Protein AF-0000000065800424 (afdb_homodimer)

InterPro domains:
  IPR000454 ATP synthase, F0 complex, subunit C [MF_01396] (3-68)
  IPR000454 ATP synthase, F0 complex, subunit C [PR00124] (5-24)
  IPR000454 ATP synthase, F0 complex, subunit C [PR00124] (26-41)
  IPR000454 ATP synthase, F0 complex, subunit C [PR00124] (43-68)
  IPR002379 V-ATPase proteolipid subunit C-like domain [PF00137] (4-66)
  IPR005953 ATP synthase, F0 complex, subunit C, bacterial/chloroplast [TIGR01260] (13-68)
  IPR020537 ATP synthase, F0 complex, subunit C, DCCD-binding site [PS00605] (33-54)
  IPR035921 F/V-ATP synthase subunit C superfamily [SSF81333] (3-69)
  IPR038662 F1F0 ATP synthase subunit C superfamily [G3DSA:1.20.20.10] (1-70)

Foldseek 3Di:
DLQVVLVVLLVVLVVQLVVQLVVLVVVLVVVCVVPVVCNVVSVVVSVVSSVVSNVSNVVSNVVSVVSNVD/DLQVVLVVLLVVLVVQLVVQLVVLVVVLVVVCVVPVVCNVVSVVVSVVSSVVSNVSNVVSNVVSVVSNVD

Radius of gyration: 16.88 Å; Cα contacts (8 Å, |Δi|>4): 224; chains: 2; bounding box: 21×50×36 Å

Solvent-accessible surface area (backbone atoms only — not comparable to full-atom values): 6334 Å² total; per-residue (Å²): 110,21,34,42,52,21,11,50,42,36,13,54,24,20,26,48,36,8,40,50,40,14,52,48,42,19,50,34,37,42,46,30,47,76,38,63,91,45,34,66,60,40,51,53,51,36,52,53,52,40,54,63,45,52,49,46,41,57,51,28,49,54,51,23,55,59,37,45,76,87,101,5,56,59,12,19,50,44,10,43,50,21,10,52,54,9,30,51,54,8,44,51,44,25,54,50,27,33,55,53,22,30,73,73,27,62,90,44,35,65,60,43,51,51,52,38,53,54,44,44,54,62,29,47,51,39,40,55,54,30,47,54,53,20,60,65,28,41,81,79

Secondary structure (DSSP, 8-state):
-HHHHHHHHHHHHHHHHHHHHHHHHHHHHHHHHH-GGGHHHHHHHHHHHHHHHHHHHHHHHHHHHHHHT-/-HHHHHHHHHHHHHHHHHHHHHHHHHHHHHHHHH-GGGHHHHHHHHHHHHHHHHHHHHHHHHHHHHHHT-

pLDDT: mean 93.69, std 5.76, range [65.94, 98.56]

Structure (mmCIF, N/CA/C/O backbone):
data_AF-0000000065800424-model_v1
#
loop_
_entity.id
_entity.type
_entity.pdbx_description
1 polymer 'ATP synthase subunit c'
#
loop_
_atom_site.group_PDB
_atom_site.id
_atom_site.type_symbol
_atom_site.label_atom_id
_atom_site.label_alt_id
_atom_site.label_comp_id
_atom_site.label_asym_id
_atom_site.label_entity_id
_atom_site.label_seq_id
_atom_site.pdbx_PDB_ins_code
_atom_site.Cartn_x
_atom_site.Cartn_y
_atom_site.Cartn_z
_atom_site.occupancy
_atom_site.B_iso_or_equiv
_atom_site.auth_seq_id
_atom_site.auth_comp_id
_atom_site.auth_asym_id
_atom_site.auth_atom_id
_atom_si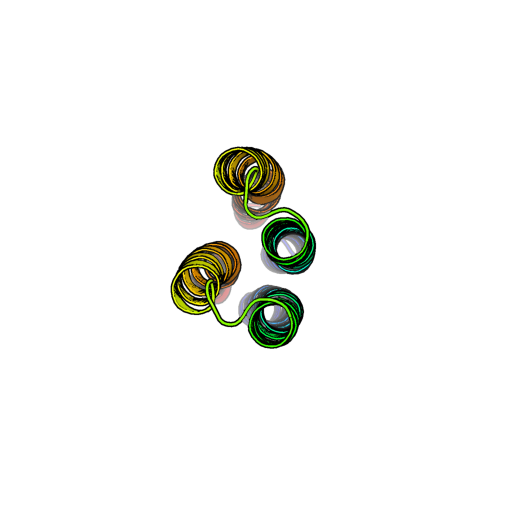te.pdbx_PDB_model_num
ATOM 1 N N . MET A 1 1 ? -5.77 21.344 16.641 1 75.25 1 MET A N 1
ATOM 2 C CA . MET A 1 1 ? -6.625 20.172 16.531 1 75.25 1 MET A CA 1
ATOM 3 C C . MET A 1 1 ? -6.668 19.672 15.094 1 75.25 1 MET A C 1
ATOM 5 O O . MET A 1 1 ? -6.68 18.453 14.852 1 75.25 1 MET A O 1
ATOM 9 N N . GLY A 1 2 ? -6.5 20.609 14.133 1 85.12 2 GLY A N 1
ATOM 10 C CA . GLY A 1 2 ? -6.547 20.281 12.719 1 85.12 2 GLY A CA 1
ATOM 11 C C . GLY A 1 2 ? -5.414 19.359 12.289 1 85.12 2 GLY A C 1
ATOM 12 O O . GLY A 1 2 ? -5.629 18.406 11.539 1 85.12 2 GLY A O 1
ATOM 13 N N . ALA A 1 3 ? -4.355 19.5 12.938 1 84.81 3 ALA A N 1
ATOM 14 C CA . ALA A 1 3 ? -3.186 18.703 12.57 1 84.81 3 ALA A CA 1
ATOM 15 C C . ALA A 1 3 ? -3.342 17.25 13.039 1 84.81 3 ALA A C 1
ATOM 17 O O . ALA A 1 3 ? -3.033 16.328 12.297 1 84.81 3 ALA A O 1
ATOM 18 N N . ILE A 1 4 ? -3.805 17.078 14.242 1 90.62 4 ILE A N 1
ATOM 19 C CA . ILE A 1 4 ? -3.992 15.734 14.781 1 90.62 4 ILE A CA 1
ATOM 20 C C . ILE A 1 4 ? -5.062 15 13.977 1 90.62 4 ILE A C 1
ATOM 22 O O . ILE A 1 4 ? -4.902 13.82 13.656 1 90.62 4 ILE A O 1
ATOM 26 N N . ALA A 1 5 ? -6.07 15.703 13.68 1 91.69 5 ALA A N 1
ATOM 27 C CA . ALA A 1 5 ? -7.125 15.125 12.852 1 91.69 5 ALA A CA 1
ATOM 28 C C . ALA A 1 5 ? -6.574 14.68 11.5 1 91.69 5 ALA A C 1
ATOM 30 O O . ALA A 1 5 ? -6.914 13.602 11.008 1 91.69 5 ALA A O 1
ATOM 31 N N . ALA A 1 6 ? -5.727 15.391 10.914 1 92.19 6 ALA A N 1
ATOM 32 C CA . ALA A 1 6 ? -5.09 15.047 9.648 1 92.19 6 ALA A CA 1
ATOM 33 C C . ALA A 1 6 ? -4.223 13.797 9.797 1 92.19 6 ALA A C 1
ATOM 35 O O . ALA A 1 6 ? -4.254 12.914 8.938 1 92.19 6 ALA A O 1
ATOM 36 N N . GLY A 1 7 ? -3.535 13.797 10.93 1 93.25 7 GLY A N 1
ATOM 37 C CA . GLY A 1 7 ? -2.705 12.633 11.195 1 93.25 7 GLY A CA 1
ATOM 38 C C . GLY A 1 7 ? -3.502 11.352 11.344 1 93.25 7 GLY A C 1
ATOM 39 O O . GLY A 1 7 ? -3.113 10.312 10.812 1 93.25 7 GLY A O 1
ATOM 40 N N . ILE A 1 8 ? -4.527 11.367 11.969 1 94.5 8 ILE A N 1
ATOM 41 C CA . ILE A 1 8 ? -5.383 10.211 12.188 1 94.5 8 ILE A CA 1
ATOM 42 C C . ILE A 1 8 ? -6.027 9.781 10.867 1 94.5 8 ILE A C 1
ATOM 44 O O . ILE A 1 8 ? -6.121 8.594 10.578 1 94.5 8 ILE A O 1
ATOM 48 N N . ALA A 1 9 ? -6.5 10.727 10.125 1 93.62 9 ALA A N 1
ATOM 49 C CA . ALA A 1 9 ? -7.082 10.43 8.812 1 93.62 9 ALA A CA 1
ATOM 50 C C . ALA A 1 9 ? -6.082 9.703 7.926 1 93.62 9 ALA A C 1
ATOM 52 O O . ALA A 1 9 ? -6.418 8.688 7.309 1 93.62 9 ALA A O 1
ATOM 53 N N . MET A 1 10 ? -4.863 10.156 7.949 1 94.12 10 MET A N 1
ATOM 54 C CA . MET A 1 10 ? -3.838 9.539 7.113 1 94.12 10 MET A CA 1
ATOM 55 C C . MET A 1 10 ? -3.443 8.172 7.66 1 94.12 10 MET A C 1
ATOM 57 O O . MET A 1 10 ? -3.152 7.254 6.895 1 94.12 10 MET A O 1
ATOM 61 N N . PHE A 1 11 ? -3.436 8.078 8.938 1 95.62 11 PHE A N 1
ATOM 62 C CA . PHE A 1 11 ? -3.172 6.797 9.586 1 95.62 11 PHE A CA 1
ATOM 63 C C . PHE A 1 11 ? -4.145 5.73 9.094 1 95.62 11 PHE A C 1
ATOM 65 O O . PHE A 1 11 ? -3.729 4.664 8.641 1 95.62 11 PHE A O 1
ATOM 72 N N . GLY A 1 12 ? -5.355 5.941 9.211 1 95.69 12 GLY A N 1
ATOM 73 C CA . GLY A 1 12 ? -6.371 4.992 8.789 1 95.69 12 GLY A CA 1
ATOM 74 C C . GLY A 1 12 ? -6.262 4.613 7.32 1 95.69 12 GLY A C 1
ATOM 75 O O . GLY A 1 12 ? -6.328 3.434 6.973 1 95.69 12 GLY A O 1
ATOM 76 N N . ALA A 1 13 ? -6.098 5.574 6.449 1 95.5 13 ALA A N 1
ATOM 77 C CA . ALA A 1 13 ? -6.023 5.344 5.008 1 95.5 13 ALA A CA 1
ATOM 78 C C . ALA A 1 13 ? -4.777 4.535 4.645 1 95.5 13 ALA A C 1
ATOM 80 O O . ALA A 1 13 ? -4.852 3.59 3.859 1 95.5 13 ALA A O 1
ATOM 81 N N . ALA A 1 14 ? -3.68 4.871 5.234 1 95.56 14 ALA A N 1
ATOM 82 C CA . ALA A 1 14 ? -2.424 4.195 4.926 1 95.56 14 ALA A CA 1
ATOM 83 C C . ALA A 1 14 ? -2.443 2.75 5.414 1 95.56 14 ALA A C 1
ATOM 85 O O . ALA A 1 14 ? -2.004 1.843 4.703 1 95.56 14 ALA A O 1
ATOM 86 N N . LEU A 1 15 ? -2.945 2.547 6.566 1 95.88 15 LEU A N 1
ATOM 87 C CA . LEU A 1 15 ? -3.062 1.199 7.113 1 95.88 15 LEU A CA 1
ATOM 88 C C . LEU A 1 15 ? -3.998 0.348 6.262 1 95.88 15 LEU A C 1
ATOM 90 O O . LEU A 1 15 ? -3.65 -0.773 5.879 1 95.88 15 LEU A O 1
ATOM 94 N N . GLY A 1 16 ? -5.098 0.892 6.059 1 95.75 16 GLY A N 1
ATOM 95 C CA . GLY A 1 16 ? -6.082 0.176 5.266 1 95.75 16 GLY A CA 1
ATOM 96 C C . GLY A 1 16 ? -5.594 -0.162 3.869 1 95.75 16 GLY A C 1
ATOM 97 O O . GLY A 1 16 ? -5.727 -1.302 3.418 1 95.75 16 GLY A O 1
ATOM 98 N N . ALA A 1 17 ? -5.09 0.76 3.129 1 96.62 17 ALA A N 1
ATOM 99 C CA . ALA A 1 17 ? -4.605 0.537 1.77 1 96.62 17 ALA A CA 1
ATOM 100 C C . ALA A 1 17 ? -3.439 -0.446 1.757 1 96.62 17 ALA A C 1
ATOM 102 O O . ALA A 1 17 ? -3.354 -1.308 0.878 1 96.62 17 ALA A O 1
ATOM 103 N N . GLY A 1 18 ? -2.572 -0.308 2.688 1 96.06 18 GLY A N 1
ATOM 104 C CA . GLY A 1 18 ? -1.452 -1.232 2.773 1 96.06 18 GLY A CA 1
ATOM 105 C C . GLY A 1 18 ? -1.882 -2.678 2.939 1 96.06 18 GLY A C 1
ATOM 106 O O . GLY A 1 18 ? -1.428 -3.555 2.201 1 96.06 18 GLY A O 1
ATOM 107 N N . ILE A 1 19 ? -2.721 -2.943 3.822 1 95.94 19 ILE A N 1
ATOM 108 C CA . ILE A 1 19 ? -3.227 -4.289 4.082 1 95.94 19 ILE A CA 1
ATOM 109 C C . ILE A 1 19 ? -4.078 -4.754 2.904 1 95.94 19 ILE A C 1
ATOM 111 O O . ILE A 1 19 ? -3.939 -5.891 2.441 1 95.94 19 ILE A O 1
ATOM 115 N N . GLY A 1 20 ? -4.902 -3.859 2.518 1 96.62 20 GLY A N 1
ATOM 116 C CA . GLY A 1 20 ? -5.75 -4.203 1.389 1 96.62 20 GLY A CA 1
ATOM 117 C C . GLY A 1 20 ? -4.969 -4.59 0.149 1 96.62 20 GLY A C 1
ATOM 118 O O . GLY A 1 20 ? -5.223 -5.641 -0.449 1 96.62 20 GLY A O 1
ATOM 119 N N . ASN A 1 21 ? -4.062 -3.756 -0.305 1 97.81 21 ASN A N 1
ATOM 120 C CA . ASN A 1 21 ? -3.217 -4.078 -1.449 1 97.81 21 ASN A CA 1
ATOM 121 C C . ASN A 1 21 ? -2.428 -5.363 -1.22 1 97.81 21 ASN A C 1
ATOM 123 O O . ASN A 1 21 ? -2.26 -6.164 -2.139 1 97.81 21 ASN A O 1
ATOM 127 N N . GLY A 1 22 ? -1.997 -5.535 -0.03 1 97.62 22 GLY A N 1
ATOM 128 C CA . GLY A 1 22 ? -1.289 -6.766 0.29 1 97.62 22 GLY A CA 1
ATOM 129 C C . GLY A 1 22 ? -2.127 -8.008 0.069 1 97.62 22 GLY A C 1
ATOM 130 O O . GLY A 1 22 ? -1.644 -9 -0.48 1 97.62 22 GLY A O 1
ATOM 131 N N . LEU A 1 23 ? -3.322 -7.977 0.488 1 97.81 23 LEU A N 1
ATOM 132 C CA . LEU A 1 23 ? -4.23 -9.109 0.335 1 97.81 23 LEU A CA 1
ATOM 133 C C . LEU A 1 23 ? -4.516 -9.383 -1.138 1 97.81 23 LEU A C 1
ATOM 135 O O . LEU A 1 23 ? -4.441 -10.531 -1.586 1 97.81 23 LEU A O 1
ATOM 139 N N . VAL A 1 24 ? -4.824 -8.383 -1.87 1 98.31 24 VAL A N 1
ATOM 140 C CA . VAL A 1 24 ? -5.207 -8.547 -3.27 1 98.31 24 VAL A CA 1
ATOM 141 C C . VAL A 1 24 ? -4.016 -9.062 -4.074 1 98.31 24 VAL A C 1
ATOM 143 O O . VAL A 1 24 ? -4.156 -9.977 -4.887 1 98.31 24 VAL A O 1
ATOM 146 N N . ILE A 1 25 ? -2.871 -8.531 -3.926 1 98.44 25 ILE A N 1
ATOM 147 C CA . ILE A 1 25 ? -1.673 -8.93 -4.656 1 98.44 25 ILE A CA 1
ATOM 148 C C . ILE A 1 25 ? -1.267 -10.344 -4.246 1 98.44 25 ILE A C 1
ATOM 150 O O . ILE A 1 25 ? -0.879 -11.148 -5.094 1 98.44 25 ILE A O 1
ATOM 154 N N . SER A 1 26 ? -1.377 -10.617 -2.967 1 98.38 26 SER A N 1
ATOM 155 C CA . SER A 1 26 ? -1.071 -11.961 -2.48 1 98.38 26 SER A CA 1
ATOM 156 C C . SER A 1 26 ? -1.979 -13 -3.127 1 98.38 26 SER A C 1
ATOM 158 O O . SER A 1 26 ? -1.516 -14.07 -3.541 1 98.38 26 SER A O 1
ATOM 160 N N . LYS A 1 27 ? -3.211 -12.664 -3.188 1 98.19 27 LYS A N 1
ATOM 161 C CA . LYS A 1 27 ? -4.152 -13.602 -3.795 1 98.19 27 LYS A CA 1
ATOM 162 C C . LYS A 1 27 ? -3.883 -13.758 -5.289 1 98.19 27 LYS A C 1
ATOM 164 O O . LYS A 1 27 ? -4.078 -14.844 -5.848 1 98.19 27 LYS A O 1
ATOM 169 N N . MET A 1 28 ? -3.512 -12.695 -5.953 1 98.12 28 MET A N 1
ATOM 170 C CA . MET A 1 28 ? -3.127 -12.789 -7.355 1 98.12 28 MET A CA 1
ATOM 171 C C . MET A 1 28 ? -1.951 -13.742 -7.543 1 98.12 28 MET A C 1
ATOM 173 O O . MET A 1 28 ? -1.981 -14.609 -8.414 1 98.12 28 MET A O 1
ATOM 177 N N . LEU A 1 29 ? -0.948 -13.656 -6.746 1 97.88 29 LEU A N 1
ATOM 178 C CA . LEU A 1 29 ? 0.238 -14.5 -6.836 1 97.88 29 LEU A CA 1
ATOM 179 C C . LEU A 1 29 ? -0.117 -15.961 -6.598 1 97.88 29 LEU A C 1
ATOM 181 O O . LEU A 1 29 ? 0.362 -16.844 -7.309 1 97.88 29 LEU A O 1
ATOM 185 N N . GLU A 1 30 ? -0.911 -16.094 -5.633 1 97.25 30 GLU A N 1
ATOM 186 C CA . GLU A 1 30 ? -1.365 -17.453 -5.348 1 97.25 30 GLU A CA 1
ATOM 187 C C . GLU A 1 30 ? -2.16 -18.016 -6.52 1 97.25 30 GLU A C 1
ATOM 189 O O . GLU A 1 30 ? -1.985 -19.188 -6.887 1 97.25 30 GLU A O 1
ATOM 194 N N . GLY A 1 31 ? -3.064 -17.219 -7.047 1 97.19 31 GLY A N 1
ATOM 195 C CA . GLY A 1 31 ? -3.838 -17.625 -8.211 1 97.19 31 GLY A CA 1
ATOM 196 C C . GLY A 1 31 ? -2.975 -17.953 -9.414 1 97.19 31 GLY A C 1
ATOM 197 O O . GLY A 1 31 ? -3.223 -18.938 -10.109 1 97.19 31 GLY A O 1
ATOM 198 N N . MET A 1 32 ? -1.991 -17.188 -9.664 1 96.5 32 MET A N 1
ATOM 199 C CA . MET A 1 32 ? -1.067 -17.422 -10.766 1 96.5 32 MET A CA 1
ATOM 200 C C . MET A 1 32 ? -0.336 -18.75 -10.602 1 96.5 32 MET A C 1
ATOM 202 O O . MET A 1 32 ? -0.097 -19.453 -11.586 1 96.5 32 MET A O 1
ATOM 206 N N . ALA A 1 33 ? -0.023 -19.109 -9.438 1 95.62 33 ALA A N 1
ATOM 207 C CA . ALA A 1 33 ? 0.688 -20.359 -9.164 1 95.62 33 ALA A CA 1
ATOM 208 C C . ALA A 1 33 ? -0.23 -21.562 -9.344 1 95.62 33 ALA A C 1
ATOM 210 O O . ALA A 1 33 ? 0.227 -22.656 -9.688 1 95.62 33 ALA A O 1
ATOM 211 N N . ARG A 1 34 ? -1.493 -21.328 -9.094 1 95.06 34 ARG A N 1
ATOM 212 C CA . ARG A 1 34 ? -2.471 -22.406 -9.172 1 95.06 34 ARG A CA 1
ATOM 213 C C . ARG A 1 34 ? -2.943 -22.609 -10.609 1 95.06 34 ARG A C 1
ATOM 215 O O . ARG A 1 34 ? -3.213 -23.734 -11.023 1 95.06 34 ARG A O 1
ATOM 222 N N . GLN A 1 35 ? -3.018 -21.484 -11.336 1 95.94 35 GLN A N 1
ATOM 223 C CA . GLN A 1 35 ? -3.525 -21.484 -12.703 1 95.94 35 GLN A CA 1
ATOM 224 C C . GLN A 1 35 ? -2.691 -20.578 -13.602 1 95.94 35 GLN A C 1
ATOM 226 O O . GLN A 1 35 ? -3.156 -19.516 -14.023 1 95.94 35 GLN A O 1
ATOM 231 N N . PRO A 1 36 ? -1.563 -21.016 -14.008 1 94.62 36 PRO A N 1
ATOM 232 C CA . PRO A 1 36 ? -0.636 -20.188 -14.781 1 94.62 36 PRO A CA 1
ATOM 233 C C . PRO A 1 36 ? -1.229 -19.719 -16.109 1 94.62 36 PRO A C 1
ATOM 235 O O . PRO A 1 36 ? -0.838 -18.672 -16.625 1 94.62 36 PRO A O 1
ATOM 238 N N . GLU A 1 37 ? -2.205 -20.391 -16.594 1 95 37 GLU A N 1
ATOM 239 C CA . GLU A 1 37 ? -2.807 -20.031 -17.875 1 95 37 GLU A CA 1
ATOM 240 C C . GLU A 1 37 ? -3.646 -18.766 -17.75 1 95 37 GLU A C 1
ATOM 242 O O . GLU A 1 37 ? -3.965 -18.125 -18.75 1 95 37 GLU A O 1
ATOM 247 N N . LEU A 1 38 ? -4.027 -18.375 -16.469 1 95.94 38 LEU A N 1
ATOM 248 C CA . LEU A 1 38 ? -4.863 -17.203 -16.234 1 95.94 38 LEU A CA 1
ATOM 249 C C . LEU A 1 38 ? -4.047 -16.047 -15.656 1 95.94 38 LEU A C 1
ATOM 251 O O . LEU A 1 38 ? -4.605 -15.086 -15.133 1 95.94 38 LEU A O 1
ATOM 255 N N . SER A 1 39 ? -2.744 -16.125 -15.727 1 96.38 39 SER A N 1
ATOM 256 C CA . SER A 1 39 ? -1.884 -15.133 -15.102 1 96.38 39 SER A CA 1
ATOM 257 C C . SER A 1 39 ? -2.18 -13.727 -15.625 1 96.38 39 SER A C 1
ATOM 259 O O . SER A 1 39 ? -2.209 -12.766 -14.859 1 96.38 39 SER A O 1
ATOM 261 N N . GLY A 1 40 ? -2.402 -13.625 -16.891 1 96.19 40 GLY A N 1
ATOM 262 C CA . GLY A 1 40 ? -2.729 -12.32 -17.453 1 96.19 40 GLY A CA 1
ATOM 263 C C . GLY A 1 40 ? -4.016 -11.742 -16.906 1 96.19 40 GLY A C 1
ATOM 264 O O . GLY A 1 40 ? -4.066 -10.562 -16.547 1 96.19 40 GLY A O 1
ATOM 265 N N . GLN A 1 41 ? -4.996 -12.508 -16.859 1 97.88 41 GLN A N 1
ATOM 266 C CA . GLN A 1 41 ? -6.281 -12.062 -16.328 1 97.88 41 GLN A CA 1
ATOM 267 C C . GLN A 1 41 ? -6.188 -11.711 -14.852 1 97.88 41 GLN A C 1
ATOM 269 O O . GLN A 1 41 ? -6.758 -10.719 -14.406 1 97.88 41 GLN A O 1
ATOM 274 N N . LEU A 1 42 ? -5.508 -12.586 -14.164 1 97.62 42 LEU A N 1
ATOM 275 C CA . LEU A 1 42 ? -5.324 -12.344 -12.734 1 97.62 42 LEU A CA 1
ATOM 276 C C . LEU A 1 42 ? -4.598 -11.023 -12.492 1 97.62 42 LEU A C 1
ATOM 278 O O . LEU A 1 42 ? -4.992 -10.242 -11.633 1 97.62 42 LEU A O 1
ATOM 282 N N . ARG A 1 43 ? -3.566 -10.781 -13.305 1 97.31 43 ARG A N 1
ATOM 283 C CA . ARG A 1 43 ? -2.803 -9.547 -13.18 1 97.31 43 ARG A CA 1
ATOM 284 C C . ARG A 1 43 ? -3.674 -8.328 -13.484 1 97.31 43 ARG A C 1
ATOM 286 O O .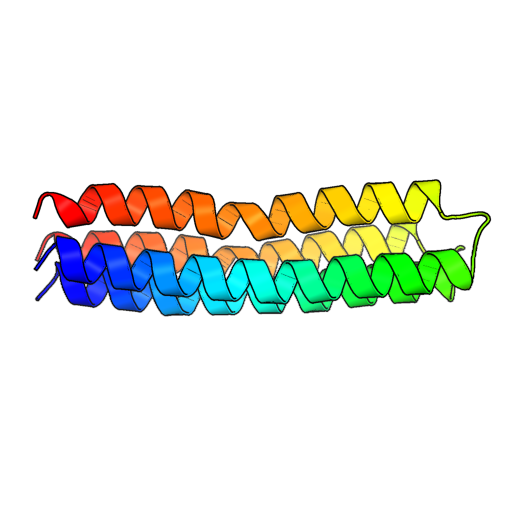 ARG A 1 43 ? -3.627 -7.332 -12.758 1 97.31 43 ARG A O 1
ATOM 293 N N . THR A 1 44 ? -4.445 -8.398 -14.477 1 97.88 44 THR A N 1
ATOM 294 C CA . THR A 1 44 ? -5.324 -7.297 -14.852 1 97.88 44 THR A CA 1
ATOM 295 C C . THR A 1 44 ? -6.305 -6.984 -13.727 1 97.88 44 THR A C 1
ATOM 297 O O . THR A 1 44 ? -6.477 -5.82 -13.352 1 97.88 44 THR A O 1
ATOM 300 N N . ASN A 1 45 ? -6.891 -8.031 -13.156 1 97.69 45 ASN A N 1
ATOM 301 C CA . ASN A 1 45 ? -7.863 -7.844 -12.086 1 97.69 45 ASN A CA 1
ATOM 302 C C . ASN A 1 45 ? -7.207 -7.312 -10.82 1 97.69 45 ASN A C 1
ATOM 304 O O . ASN A 1 45 ? -7.82 -6.559 -10.062 1 97.69 45 ASN A O 1
ATOM 308 N N . MET A 1 46 ? -5.973 -7.746 -10.656 1 97.88 46 MET A N 1
ATOM 309 C CA . MET A 1 46 ? -5.223 -7.223 -9.523 1 97.88 46 MET A CA 1
ATOM 310 C C . MET A 1 46 ? -5.051 -5.711 -9.633 1 97.88 46 MET A C 1
ATOM 312 O O . MET A 1 46 ? -5.277 -4.98 -8.664 1 97.88 46 MET A O 1
ATOM 316 N N . PHE A 1 47 ? -4.762 -5.238 -10.805 1 97.5 47 PHE A N 1
ATOM 317 C CA . PHE A 1 47 ? -4.539 -3.811 -11.016 1 97.5 47 PHE A CA 1
ATOM 318 C C . PHE A 1 47 ? -5.832 -3.029 -10.812 1 97.5 47 PHE A C 1
ATOM 320 O O . PHE A 1 47 ? -5.824 -1.937 -10.242 1 97.5 47 PHE A O 1
ATOM 327 N N . ILE A 1 48 ? -6.906 -3.615 -11.289 1 96.75 48 ILE A N 1
ATOM 328 C CA . ILE A 1 48 ? -8.203 -2.98 -11.078 1 96.75 48 ILE A CA 1
ATOM 329 C C . ILE A 1 48 ? -8.492 -2.881 -9.586 1 96.75 48 ILE A C 1
ATOM 331 O O . ILE A 1 48 ? -8.891 -1.822 -9.094 1 96.75 48 ILE A O 1
ATOM 335 N N . GLY A 1 49 ? -8.312 -4.012 -8.859 1 97.19 49 GLY A N 1
ATOM 336 C CA . GLY A 1 49 ? -8.516 -4.031 -7.422 1 97.19 49 GLY A CA 1
ATOM 337 C C . GLY A 1 49 ? -7.641 -3.047 -6.676 1 97.19 49 GLY A C 1
ATOM 338 O O . GLY A 1 49 ? -8.117 -2.307 -5.816 1 97.19 49 GLY A O 1
ATOM 339 N N . VAL A 1 50 ? -6.383 -2.994 -7.051 1 97.06 50 VAL A N 1
ATOM 340 C CA . VAL A 1 50 ? -5.434 -2.086 -6.414 1 97.06 50 VAL A CA 1
ATOM 341 C C . VAL A 1 50 ? -5.82 -0.639 -6.719 1 97.06 50 VAL A C 1
ATOM 343 O O . VAL A 1 50 ? -5.711 0.234 -5.855 1 97.06 50 VAL A O 1
ATOM 346 N N . GLY A 1 51 ? -6.219 -0.377 -7.887 1 94.75 51 GLY A N 1
ATOM 347 C CA . GLY A 1 51 ? -6.68 0.955 -8.242 1 94.75 51 GLY A CA 1
ATOM 348 C C . GLY A 1 51 ? -7.812 1.451 -7.363 1 94.75 51 GLY A C 1
ATOM 349 O O . GLY A 1 51 ? -7.812 2.609 -6.938 1 94.75 51 GLY A O 1
ATOM 350 N N . LEU A 1 52 ? -8.781 0.547 -7.086 1 94.69 52 LEU A N 1
ATOM 351 C CA . LEU A 1 52 ? -9.922 0.887 -6.246 1 94.69 52 LEU A CA 1
ATOM 352 C C . LEU A 1 52 ? -9.484 1.138 -4.809 1 94.69 52 LEU A C 1
ATOM 354 O O . LEU A 1 52 ? -9.992 2.047 -4.148 1 94.69 52 LEU A O 1
ATOM 358 N N . ILE A 1 53 ? -8.531 0.384 -4.387 1 96.19 53 ILE A N 1
ATOM 359 C CA . ILE A 1 53 ? -8.031 0.5 -3.02 1 96.19 53 ILE A CA 1
ATOM 360 C C . ILE A 1 53 ? -7.281 1.816 -2.854 1 96.19 53 ILE A C 1
ATOM 362 O O . ILE A 1 53 ? -7.422 2.496 -1.834 1 96.19 53 ILE A O 1
ATOM 366 N N . GLU A 1 54 ? -6.5 2.184 -3.846 1 93.75 54 GLU A N 1
ATOM 367 C CA . GLU A 1 54 ? -5.641 3.361 -3.77 1 93.75 54 GLU A CA 1
ATOM 368 C C . GLU A 1 54 ? -6.469 4.645 -3.711 1 93.75 54 GLU A C 1
ATOM 370 O O . GLU A 1 54 ? -5.961 5.699 -3.33 1 93.75 54 GLU A O 1
ATOM 375 N N . SER A 1 55 ? -7.703 4.637 -4.113 1 91.81 55 SER A N 1
ATOM 376 C CA . SER A 1 55 ? -8.562 5.816 -4.035 1 91.81 55 SER A CA 1
ATOM 377 C C . SER A 1 55 ? -8.719 6.289 -2.596 1 91.81 55 SER A C 1
ATOM 379 O O . SER A 1 55 ? -8.82 7.492 -2.34 1 91.81 55 SER A O 1
ATOM 381 N N . MET A 1 56 ? -8.594 5.434 -1.661 1 91.06 56 MET A N 1
A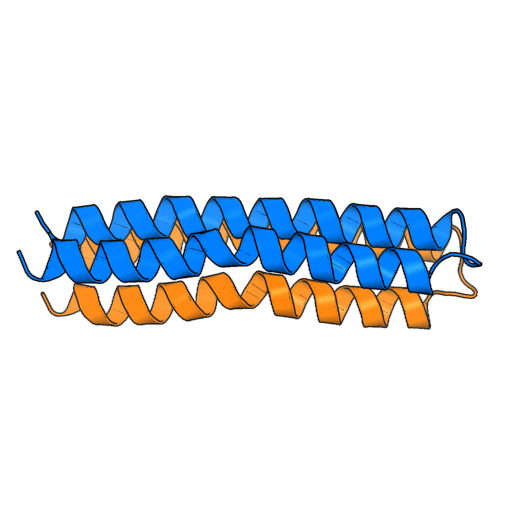TOM 382 C CA . MET A 1 56 ? -8.828 5.754 -0.256 1 91.06 56 MET A CA 1
ATOM 383 C C . MET A 1 56 ? -7.723 6.652 0.29 1 91.06 56 MET A C 1
ATOM 385 O O . MET A 1 56 ? -8.008 7.672 0.925 1 91.06 56 MET A O 1
ATOM 389 N N . PRO A 1 57 ? -6.422 6.332 0.063 1 93.06 57 PRO A N 1
ATOM 390 C CA . PRO A 1 57 ? -5.363 7.234 0.522 1 93.06 57 PRO A CA 1
ATOM 391 C C . PRO A 1 57 ? -5.453 8.625 -0.114 1 93.06 57 PRO A C 1
ATOM 393 O O . PRO A 1 57 ? -5.172 9.625 0.544 1 93.06 57 PRO A O 1
ATOM 396 N N . ILE A 1 58 ? -5.746 8.617 -1.439 1 90.38 58 ILE A N 1
ATOM 397 C CA . ILE A 1 58 ? -5.855 9.891 -2.141 1 90.38 58 ILE A CA 1
ATOM 398 C C . ILE A 1 58 ? -6.949 10.742 -1.503 1 90.38 58 ILE A C 1
ATOM 400 O O . ILE A 1 58 ? -6.738 11.922 -1.207 1 90.38 58 ILE A O 1
ATOM 404 N N . ILE A 1 59 ? -8.109 10.188 -1.264 1 92 59 ILE A N 1
ATOM 405 C CA . ILE A 1 59 ? -9.219 10.891 -0.635 1 92 59 ILE A CA 1
ATOM 406 C C . ILE A 1 59 ? -8.82 11.344 0.767 1 92 59 ILE A C 1
ATOM 408 O O . ILE A 1 59 ? -9.109 12.469 1.168 1 92 59 ILE A O 1
ATOM 412 N N . SER A 1 60 ? -8.195 10.539 1.501 1 93.31 60 SER A N 1
ATOM 413 C CA . SER A 1 60 ? -7.75 10.867 2.852 1 93.31 60 SER A CA 1
ATOM 414 C C . SER A 1 60 ? -6.773 12.039 2.844 1 93.31 60 SER A C 1
ATOM 416 O O . SER A 1 60 ? -6.773 12.859 3.766 1 93.31 60 SER A O 1
ATOM 418 N N . PHE A 1 61 ? -5.961 12.141 1.842 1 91.56 61 PHE A N 1
ATOM 419 C CA . PHE A 1 61 ? -5.023 13.25 1.703 1 91.56 61 PHE A CA 1
ATOM 420 C C . PHE A 1 61 ? -5.766 14.578 1.569 1 91.56 61 PHE A C 1
ATOM 422 O O . PHE A 1 61 ? -5.434 15.547 2.248 1 91.56 61 PHE A O 1
ATOM 429 N N . VAL A 1 62 ? -6.793 14.523 0.718 1 92.19 62 VAL A N 1
ATOM 430 C CA . VAL A 1 62 ? -7.586 15.727 0.505 1 92.19 62 VAL A CA 1
ATOM 431 C C . VAL A 1 62 ? -8.266 16.141 1.811 1 92.19 62 VAL A C 1
ATOM 433 O O . VAL A 1 62 ? -8.25 17.312 2.186 1 92.19 62 VAL A O 1
ATOM 436 N N . VAL A 1 63 ? -8.75 15.211 2.551 1 91.75 63 VAL A N 1
ATOM 437 C CA . VAL A 1 63 ? -9.422 15.477 3.818 1 91.75 63 VAL A CA 1
ATOM 438 C C . VAL A 1 63 ? -8.414 16.016 4.832 1 91.75 63 VAL A C 1
ATOM 440 O O . VAL A 1 63 ? -8.719 16.953 5.574 1 91.75 63 VAL A O 1
ATOM 443 N N . ALA A 1 64 ? -7.258 15.477 4.84 1 90.88 64 ALA A N 1
ATOM 444 C CA . ALA A 1 64 ? -6.207 15.922 5.754 1 90.88 64 ALA A CA 1
ATOM 445 C C . ALA A 1 64 ? -5.848 17.391 5.5 1 90.88 64 ALA A C 1
ATOM 447 O O . ALA A 1 64 ? -5.668 18.156 6.445 1 90.88 64 ALA A O 1
ATOM 448 N N . LEU A 1 65 ? -5.777 17.781 4.207 1 87.81 65 LEU A N 1
ATOM 449 C CA . LEU A 1 65 ? -5.477 19.156 3.848 1 87.81 65 LEU A CA 1
ATOM 450 C C . LEU A 1 65 ? -6.582 20.094 4.312 1 87.81 65 LEU A C 1
ATOM 452 O O . LEU A 1 65 ? -6.309 21.203 4.793 1 87.81 65 LEU A O 1
ATOM 456 N N . MET A 1 66 ? -7.77 19.609 4.152 1 89.81 66 MET A N 1
ATOM 457 C CA . MET A 1 66 ? -8.922 20.422 4.5 1 89.81 66 MET A CA 1
ATOM 458 C C . MET A 1 66 ? -8.984 20.672 6.004 1 89.81 66 MET A C 1
ATOM 460 O O . MET A 1 66 ? -9.312 21.766 6.449 1 89.81 66 MET A O 1
ATOM 464 N N . VAL A 1 67 ? -8.648 19.734 6.82 1 85.56 67 VAL A N 1
ATOM 465 C CA . VAL A 1 67 ? -8.789 19.859 8.266 1 85.56 67 VAL A CA 1
ATOM 466 C C . VAL A 1 67 ? -7.586 20.609 8.844 1 85.56 67 VAL A C 1
ATOM 468 O O . VAL A 1 67 ? -7.668 21.172 9.938 1 85.56 67 VAL A O 1
ATOM 471 N N . MET A 1 68 ? -6.445 20.562 8.219 1 80.56 68 MET A N 1
ATOM 472 C CA . MET A 1 68 ? -5.262 21.297 8.656 1 80.56 68 MET A CA 1
ATOM 473 C C . MET A 1 68 ? -5.469 22.797 8.508 1 80.56 68 MET A C 1
ATOM 475 O O . MET A 1 68 ? -4.883 23.578 9.258 1 80.56 68 MET A O 1
ATOM 479 N N . ASN A 1 69 ? -6.086 23.203 7.543 1 72.06 69 ASN A N 1
ATOM 480 C CA . ASN A 1 69 ? -6.289 24.609 7.266 1 72.06 69 ASN A CA 1
ATOM 481 C C . ASN A 1 69 ? -7.43 25.188 8.094 1 72.06 69 ASN A C 1
ATOM 483 O O . ASN A 1 69 ? -7.809 26.359 7.918 1 72.06 69 ASN A O 1
ATOM 487 N N . LYS A 1 70 ? -7.906 24.375 9.055 1 65.94 70 LYS A N 1
ATOM 488 C CA . LYS A 1 70 ? -8.867 24.953 9.984 1 65.94 70 LYS A CA 1
ATOM 489 C C . LYS A 1 70 ? -8.242 25.156 11.359 1 65.94 70 LYS A C 1
ATOM 491 O O . LYS A 1 70 ? -7.336 24.422 11.758 1 65.94 70 LYS A O 1
ATOM 496 N N . MET B 1 1 ? 1.77 20.266 18.219 1 78.62 1 MET B N 1
ATOM 497 C CA . MET B 1 1 ? 0.664 19.422 17.781 1 78.62 1 MET B CA 1
ATOM 498 C C . MET B 1 1 ? 0.938 18.828 16.406 1 78.62 1 MET B C 1
ATOM 500 O O . MET B 1 1 ? 0.59 17.672 16.141 1 78.62 1 MET B O 1
ATOM 504 N N . GLY B 1 2 ? 1.845 19.469 15.719 1 85.25 2 GLY B N 1
ATOM 505 C CA . GLY B 1 2 ? 2.221 19.016 14.391 1 85.25 2 GLY B CA 1
ATOM 506 C C . GLY B 1 2 ? 3.094 17.781 14.406 1 85.25 2 GLY B C 1
ATOM 507 O O . GLY B 1 2 ? 2.885 16.844 13.617 1 85.25 2 GLY B O 1
ATOM 508 N N . ALA B 1 3 ? 3.938 17.672 15.398 1 88.81 3 ALA B N 1
ATOM 509 C CA . ALA B 1 3 ? 4.836 16.516 15.508 1 88.81 3 ALA B CA 1
ATOM 510 C C . ALA B 1 3 ? 4.07 15.25 15.859 1 88.81 3 ALA B C 1
ATOM 512 O O . ALA B 1 3 ? 4.371 14.172 15.336 1 88.81 3 ALA B O 1
ATOM 513 N N . ILE B 1 4 ? 3.193 15.414 16.734 1 91.44 4 ILE B N 1
ATOM 514 C CA . ILE B 1 4 ? 2.379 14.266 17.125 1 91.44 4 ILE B CA 1
ATOM 515 C C . ILE B 1 4 ? 1.565 13.781 15.922 1 91.44 4 ILE B C 1
ATOM 517 O O . ILE B 1 4 ? 1.507 12.578 15.648 1 91.44 4 ILE B O 1
ATOM 521 N N . ALA B 1 5 ? 0.963 14.672 15.211 1 92.25 5 ALA B N 1
ATOM 522 C CA . ALA B 1 5 ? 0.172 14.344 14.031 1 92.25 5 ALA B CA 1
ATOM 523 C C . ALA B 1 5 ? 1.027 13.648 12.977 1 92.25 5 ALA B C 1
ATOM 525 O O . ALA B 1 5 ? 0.599 12.664 12.375 1 92.25 5 ALA B O 1
ATOM 526 N N . ALA B 1 6 ? 2.168 14.094 12.812 1 93.31 6 ALA B N 1
ATOM 527 C CA . ALA B 1 6 ? 3.104 13.492 11.867 1 93.31 6 ALA B CA 1
ATOM 528 C C . ALA B 1 6 ? 3.459 12.07 12.281 1 93.31 6 ALA B C 1
ATOM 530 O O . ALA B 1 6 ? 3.498 11.164 11.445 1 93.31 6 ALA B O 1
ATOM 531 N N . GLY B 1 7 ? 3.732 11.938 13.547 1 94.75 7 GLY B N 1
ATOM 532 C CA . GLY B 1 7 ? 4.027 10.609 14.062 1 94.75 7 GLY B CA 1
ATOM 533 C C . GLY B 1 7 ? 2.896 9.625 13.859 1 94.75 7 GLY B C 1
ATOM 534 O O . GLY B 1 7 ? 3.131 8.477 13.469 1 94.75 7 GLY B O 1
ATOM 535 N N . ILE B 1 8 ? 1.792 9.992 14.133 1 95.12 8 ILE B N 1
ATOM 536 C CA . ILE B 1 8 ? 0.618 9.148 13.961 1 95.12 8 ILE B CA 1
ATOM 537 C C . ILE B 1 8 ? 0.471 8.758 12.492 1 95.12 8 ILE B C 1
ATOM 539 O O . ILE B 1 8 ? 0.277 7.582 12.172 1 95.12 8 ILE B O 1
ATOM 543 N N . ALA B 1 9 ? 0.558 9.672 11.609 1 94.44 9 ALA B N 1
ATOM 544 C CA . ALA B 1 9 ? 0.454 9.414 10.172 1 94.44 9 ALA B CA 1
ATOM 545 C C . ALA B 1 9 ? 1.509 8.406 9.719 1 94.44 9 ALA B C 1
ATOM 547 O O . ALA B 1 9 ? 1.192 7.434 9.031 1 94.44 9 ALA B O 1
ATOM 548 N N . MET B 1 10 ? 2.711 8.578 10.18 1 95.25 10 MET B N 1
ATOM 549 C CA . MET B 1 10 ? 3.807 7.703 9.758 1 95.25 10 MET B CA 1
ATOM 550 C C . MET B 1 10 ? 3.67 6.32 10.383 1 95.25 10 MET B C 1
ATOM 552 O O . MET B 1 10 ? 4.023 5.316 9.758 1 95.25 10 MET B O 1
ATOM 556 N N . PHE B 1 11 ? 3.146 6.363 11.586 1 96.25 11 PHE B N 1
ATOM 557 C CA . PHE B 1 11 ? 2.926 5.094 12.258 1 96.25 11 PHE B CA 1
ATOM 558 C C . PHE B 1 11 ? 1.937 4.23 11.484 1 96.25 11 PHE B C 1
ATOM 560 O O . PHE B 1 11 ? 2.182 3.043 11.266 1 96.25 11 PHE B O 1
ATOM 567 N N . GLY B 1 12 ? 0.923 4.73 11.086 1 95.94 12 GLY B N 1
ATOM 568 C CA . GLY B 1 12 ? -0.064 4.008 10.297 1 95.94 12 GLY B CA 1
ATOM 569 C C . GLY B 1 12 ? 0.477 3.523 8.961 1 95.94 12 GLY B C 1
ATOM 570 O O . GLY B 1 12 ? 0.207 2.393 8.555 1 95.94 12 GLY B O 1
ATOM 571 N N . ALA B 1 13 ? 1.207 4.352 8.312 1 95.56 13 ALA B N 1
ATOM 572 C CA . ALA B 1 13 ? 1.793 3.998 7.023 1 95.56 13 ALA B CA 1
ATOM 573 C C . ALA B 1 13 ? 2.779 2.844 7.168 1 95.56 13 ALA B C 1
ATOM 575 O O . ALA B 1 13 ? 2.758 1.896 6.375 1 95.56 13 ALA B O 1
ATOM 576 N N . ALA B 1 14 ? 3.617 2.859 8.18 1 95.38 14 ALA B N 1
ATOM 577 C CA . ALA B 1 14 ? 4.613 1.817 8.414 1 95.38 14 ALA B CA 1
ATOM 578 C C . ALA B 1 14 ? 3.943 0.482 8.734 1 95.38 14 ALA B C 1
ATOM 580 O O . ALA B 1 14 ? 4.359 -0.562 8.227 1 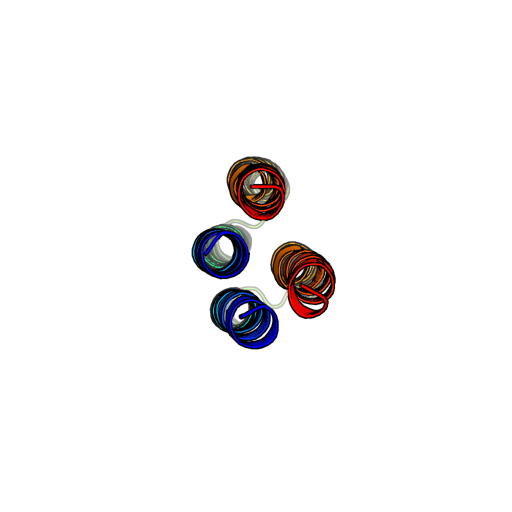95.38 14 ALA B O 1
ATOM 581 N N . LEU B 1 15 ? 2.953 0.536 9.508 1 96.5 15 LEU B N 1
ATOM 582 C CA . LEU B 1 15 ? 2.223 -0.677 9.859 1 96.5 15 LEU B CA 1
ATOM 583 C C . LEU B 1 15 ? 1.539 -1.275 8.633 1 96.5 15 LEU B C 1
ATOM 585 O O . LEU B 1 15 ? 1.632 -2.48 8.398 1 96.5 15 LEU B O 1
ATOM 589 N N . GLY B 1 16 ? 0.9 -0.433 7.949 1 96.25 16 GLY B N 1
ATOM 590 C CA . GLY B 1 16 ? 0.213 -0.898 6.754 1 96.25 16 GLY B CA 1
ATOM 591 C C . GLY B 1 16 ? 1.149 -1.498 5.723 1 96.25 16 GLY B C 1
ATOM 592 O O . GLY B 1 16 ? 0.913 -2.604 5.23 1 96.25 16 GLY B O 1
ATOM 593 N N . ALA B 1 17 ? 2.166 -0.833 5.352 1 96.38 17 ALA B N 1
ATOM 594 C CA . ALA B 1 17 ? 3.139 -1.317 4.379 1 96.38 17 ALA B CA 1
ATOM 595 C C . ALA B 1 17 ? 3.82 -2.59 4.871 1 96.38 17 ALA B C 1
ATOM 597 O O . ALA B 1 17 ? 4.031 -3.527 4.094 1 96.38 17 ALA B O 1
ATOM 598 N N . GLY B 1 18 ? 4.176 -2.639 6.121 1 96.31 18 GLY B N 1
ATOM 599 C CA . GLY B 1 18 ? 4.809 -3.818 6.688 1 96.31 18 GLY B CA 1
ATOM 600 C C . GLY B 1 18 ? 3.953 -5.066 6.578 1 96.31 18 GLY B C 1
ATOM 601 O O . GLY B 1 18 ? 4.422 -6.109 6.121 1 96.31 18 GLY B O 1
ATOM 602 N N . ILE B 1 19 ? 2.816 -4.957 6.945 1 96.88 19 ILE B N 1
ATOM 603 C CA . ILE B 1 19 ? 1.889 -6.082 6.891 1 96.88 19 ILE B CA 1
ATOM 604 C C . ILE B 1 19 ? 1.613 -6.453 5.434 1 96.88 19 ILE B C 1
ATOM 606 O O . ILE B 1 19 ? 1.675 -7.629 5.066 1 96.88 19 ILE B O 1
ATOM 610 N N . GLY B 1 20 ? 1.312 -5.477 4.688 1 97.38 20 GLY B N 1
ATOM 611 C CA . GLY B 1 20 ? 1.05 -5.727 3.277 1 97.38 20 GLY B CA 1
ATOM 612 C C . GLY B 1 20 ? 2.209 -6.398 2.564 1 97.38 20 GLY B C 1
ATOM 613 O O . GLY B 1 20 ? 2.025 -7.414 1.892 1 97.38 20 GLY B O 1
ATOM 614 N N . ASN B 1 21 ? 3.381 -5.887 2.703 1 97.75 21 ASN B N 1
ATOM 615 C CA . ASN B 1 21 ? 4.562 -6.469 2.076 1 97.75 21 ASN B CA 1
ATOM 616 C C . ASN B 1 21 ? 4.82 -7.887 2.576 1 97.75 21 ASN B C 1
ATOM 618 O O . ASN B 1 21 ? 5.242 -8.758 1.809 1 97.75 21 ASN B O 1
ATOM 622 N N . GLY B 1 22 ? 4.645 -8.055 3.822 1 97.62 22 GLY B N 1
ATOM 623 C CA . GLY B 1 22 ? 4.809 -9.391 4.371 1 97.62 22 GLY B CA 1
ATOM 624 C C . GLY B 1 22 ? 3.898 -10.422 3.721 1 97.62 22 GLY B C 1
ATOM 625 O O . GLY B 1 22 ? 4.332 -11.531 3.412 1 97.62 22 GLY B O 1
ATOM 626 N N . LEU B 1 23 ? 2.697 -10.102 3.525 1 97.75 23 LEU B N 1
ATOM 627 C CA . LEU B 1 23 ? 1.736 -10.992 2.881 1 97.75 23 LEU B CA 1
ATOM 628 C C . LEU B 1 23 ? 2.152 -11.289 1.444 1 97.75 23 LEU B C 1
ATOM 630 O O . LEU B 1 23 ? 2.16 -12.453 1.024 1 97.75 23 LEU B O 1
ATOM 634 N N . VAL B 1 24 ? 2.504 -10.344 0.767 1 98.44 24 VAL B N 1
ATOM 635 C CA . VAL B 1 24 ? 2.822 -10.461 -0.651 1 98.44 24 VAL B CA 1
ATOM 636 C C . VAL B 1 24 ? 4.09 -11.297 -0.827 1 98.44 24 VAL B C 1
ATOM 638 O O . VAL B 1 24 ? 4.129 -12.211 -1.652 1 98.44 24 VAL B O 1
ATOM 641 N N . ILE B 1 25 ? 5.105 -10.961 -0.111 1 98.56 25 ILE B N 1
ATOM 642 C CA . ILE B 1 25 ? 6.367 -11.688 -0.218 1 98.56 25 ILE B CA 1
ATOM 643 C C . ILE B 1 25 ? 6.168 -13.141 0.196 1 98.56 25 ILE B C 1
ATOM 645 O O . ILE B 1 25 ? 6.691 -14.055 -0.448 1 98.56 25 ILE B O 1
ATOM 649 N N . SER B 1 26 ? 5.375 -13.375 1.217 1 98.31 26 SER B N 1
ATOM 650 C CA . SER B 1 26 ? 5.098 -14.734 1.677 1 98.31 26 SER B CA 1
ATOM 651 C C . SER B 1 26 ? 4.395 -15.547 0.597 1 98.31 26 SER B C 1
ATOM 653 O O . SER B 1 26 ? 4.75 -16.703 0.357 1 98.31 26 SER B O 1
ATOM 655 N N . LYS B 1 27 ? 3.504 -14.961 -0.031 1 98.31 27 LYS B N 1
ATOM 656 C CA . LYS B 1 27 ? 2.756 -15.695 -1.049 1 98.31 27 LYS B CA 1
ATOM 657 C C . LYS B 1 27 ? 3.604 -15.922 -2.295 1 98.31 27 LYS B C 1
ATOM 659 O O . LYS B 1 27 ? 3.461 -16.953 -2.969 1 98.31 27 LYS B O 1
ATOM 664 N N . MET B 1 28 ? 4.402 -14.906 -2.58 1 97.69 28 MET B N 1
ATOM 665 C CA . MET B 1 28 ? 5.34 -15.125 -3.68 1 97.69 28 MET B CA 1
ATOM 666 C C . MET B 1 28 ? 6.223 -16.344 -3.41 1 97.69 28 MET B C 1
ATOM 668 O O . MET B 1 28 ? 6.395 -17.188 -4.281 1 97.69 28 MET B O 1
ATOM 672 N N . LEU B 1 29 ? 6.801 -16.5 -2.188 1 98.25 29 LEU B N 1
ATOM 673 C CA . LEU B 1 29 ? 7.672 -17.609 -1.82 1 98.25 29 LEU B CA 1
ATOM 674 C C . LEU B 1 29 ? 6.926 -18.938 -1.911 1 98.25 29 LEU B C 1
ATOM 676 O O . LEU B 1 29 ? 7.453 -19.922 -2.441 1 98.25 29 LEU B O 1
ATOM 680 N N . GLU B 1 30 ? 5.777 -18.906 -1.466 1 97.69 30 GLU B N 1
ATOM 681 C CA . GLU B 1 30 ? 4.941 -20.094 -1.553 1 97.69 30 GLU B CA 1
ATOM 682 C C . GLU B 1 30 ? 4.645 -20.453 -3.006 1 97.69 30 GLU B C 1
ATOM 684 O O . GLU B 1 30 ? 4.68 -21.641 -3.377 1 97.69 30 GLU B O 1
ATOM 689 N N . GLY B 1 31 ? 4.344 -19.5 -3.793 1 97 31 GLY B N 1
ATOM 690 C CA . GLY B 1 31 ? 4.078 -19.719 -5.207 1 97 31 GLY B CA 1
ATOM 691 C C . GLY B 1 31 ? 5.277 -20.266 -5.961 1 97 31 GLY B C 1
ATOM 692 O O . GLY B 1 31 ? 5.137 -21.156 -6.801 1 97 31 GLY B O 1
ATOM 693 N N . MET B 1 32 ? 6.41 -19.766 -5.594 1 96.31 32 MET B N 1
ATOM 694 C CA . MET B 1 32 ? 7.641 -20.234 -6.238 1 96.31 32 MET B CA 1
ATOM 695 C C . MET B 1 32 ? 7.91 -21.688 -5.918 1 96.31 32 MET B C 1
ATOM 697 O O . MET B 1 32 ? 8.406 -22.438 -6.766 1 96.31 32 MET B O 1
ATOM 701 N N . ALA B 1 33 ? 7.586 -22.109 -4.777 1 95.75 33 ALA B N 1
ATOM 702 C CA . ALA B 1 33 ? 7.762 -23.5 -4.367 1 95.75 33 ALA B CA 1
ATOM 703 C C . ALA B 1 33 ? 6.793 -24.422 -5.105 1 95.75 33 ALA B C 1
ATOM 705 O O . ALA B 1 33 ? 7.133 -25.562 -5.422 1 95.75 33 ALA B O 1
ATOM 706 N N . ARG B 1 34 ? 5.691 -23.953 -5.434 1 93.94 34 ARG B N 1
ATOM 707 C CA . ARG B 1 34 ? 4.641 -24.734 -6.082 1 93.94 34 ARG B CA 1
ATOM 708 C C . ARG B 1 34 ? 4.855 -24.797 -7.59 1 93.94 34 ARG B C 1
ATOM 710 O O . ARG B 1 34 ? 4.531 -25.797 -8.227 1 93.94 34 ARG B O 1
ATOM 717 N N . GLN B 1 35 ? 5.305 -23.656 -8.133 1 95.5 35 GLN B N 1
ATOM 718 C CA . GLN B 1 35 ? 5.512 -23.516 -9.57 1 95.5 35 GLN B CA 1
ATOM 719 C C . GLN B 1 35 ? 6.883 -22.922 -9.867 1 95.5 35 GLN B C 1
ATOM 721 O O . GLN B 1 35 ? 6.977 -21.781 -10.344 1 95.5 35 GLN B O 1
ATOM 726 N N . PRO B 1 36 ? 7.938 -23.656 -9.719 1 95.44 36 PRO B N 1
ATOM 727 C CA . PRO B 1 36 ? 9.305 -23.156 -9.891 1 95.44 36 PRO B CA 1
ATOM 728 C C . PRO B 1 36 ? 9.562 -22.625 -11.297 1 95.44 36 PRO B C 1
ATOM 730 O O . PRO B 1 36 ? 10.398 -21.734 -11.477 1 95.44 36 PRO B O 1
ATOM 733 N N . GLU B 1 37 ? 8.727 -23.062 -12.211 1 95.06 37 GLU B N 1
ATOM 734 C CA . GLU B 1 37 ? 8.914 -22.625 -13.586 1 95.06 37 GLU B CA 1
ATOM 735 C C . GLU B 1 37 ? 8.461 -21.172 -13.758 1 95.06 37 GLU B C 1
ATOM 737 O O . GLU B 1 37 ? 8.836 -20.516 -14.734 1 95.06 37 GLU B O 1
ATOM 742 N N . LEU B 1 38 ? 7.621 -20.656 -12.773 1 94.88 38 LEU B N 1
ATOM 743 C CA . LEU B 1 38 ? 7.094 -19.297 -12.852 1 94.88 38 LEU B CA 1
ATOM 744 C C . LEU B 1 38 ? 7.797 -18.375 -11.852 1 94.88 38 LEU B C 1
ATOM 746 O O . LEU B 1 38 ? 7.32 -17.281 -11.57 1 94.88 38 LEU B O 1
ATOM 750 N N . SER B 1 39 ? 8.914 -18.766 -11.289 1 96.62 39 SER B N 1
ATOM 751 C CA . SER B 1 39 ? 9.57 -18.016 -10.227 1 96.62 39 SER B CA 1
ATOM 752 C C . SER B 1 39 ? 9.922 -16.594 -10.688 1 96.62 39 SER B C 1
ATOM 754 O O . SER B 1 39 ? 9.773 -15.641 -9.938 1 96.62 39 SER B O 1
ATOM 756 N N . GLY B 1 40 ? 10.336 -16.5 -11.898 1 96.75 40 GLY B N 1
ATOM 757 C CA . GLY B 1 40 ? 10.633 -15.188 -12.422 1 96.75 40 GLY B CA 1
ATOM 758 C C . GLY B 1 40 ? 9.414 -14.289 -12.523 1 96.75 40 GLY B C 1
ATOM 759 O O . GLY B 1 40 ? 9.453 -13.125 -12.133 1 96.75 40 GLY B O 1
ATOM 760 N N . GLN B 1 41 ? 8.344 -14.836 -13.047 1 96.81 41 GLN B N 1
ATOM 761 C CA . GLN B 1 41 ? 7.102 -14.078 -13.188 1 96.81 41 GLN B CA 1
ATOM 762 C C . GLN B 1 41 ? 6.527 -13.711 -11.82 1 96.81 41 GLN B C 1
ATOM 764 O O . GLN B 1 41 ? 6.086 -12.578 -11.617 1 96.81 41 GLN B O 1
ATOM 769 N N . LEU B 1 42 ? 6.602 -14.695 -10.945 1 97.31 42 LEU B N 1
ATOM 770 C CA . LEU B 1 42 ? 6.086 -14.445 -9.609 1 97.31 42 LEU B CA 1
ATOM 771 C C . LEU B 1 42 ? 6.918 -13.383 -8.891 1 97.31 42 LEU B C 1
ATOM 773 O O . LEU B 1 42 ? 6.367 -12.5 -8.234 1 97.31 42 LEU B O 1
ATOM 777 N N . ARG B 1 43 ? 8.211 -13.398 -9.031 1 97.69 43 ARG B N 1
ATOM 778 C CA . ARG B 1 43 ? 9.102 -12.422 -8.422 1 97.69 43 ARG B CA 1
ATOM 779 C C . ARG B 1 43 ? 8.859 -11.031 -8.992 1 97.69 43 ARG B C 1
ATOM 781 O O . ARG B 1 43 ? 8.797 -10.047 -8.25 1 97.69 43 ARG B O 1
ATOM 788 N N . THR B 1 44 ? 8.656 -10.953 -10.273 1 97.94 44 THR B N 1
ATOM 789 C CA . THR B 1 44 ? 8.406 -9.672 -10.922 1 97.94 44 THR B CA 1
ATOM 790 C C . THR B 1 44 ? 7.098 -9.062 -10.43 1 97.94 44 THR B C 1
ATOM 792 O O . THR B 1 44 ? 7.051 -7.883 -10.078 1 97.94 44 THR B O 1
ATOM 795 N N . ASN B 1 45 ? 6.102 -9.898 -10.375 1 97.5 45 ASN B N 1
ATOM 796 C CA . ASN B 1 45 ? 4.801 -9.414 -9.93 1 97.5 45 ASN B CA 1
ATOM 797 C C . ASN B 1 45 ? 4.82 -9.031 -8.453 1 97.5 45 ASN B C 1
ATOM 799 O O . ASN B 1 45 ? 4.105 -8.117 -8.031 1 97.5 45 ASN B O 1
ATOM 803 N N . MET B 1 46 ? 5.656 -9.711 -7.695 1 97.56 46 MET B N 1
ATOM 804 C CA . MET B 1 46 ? 5.828 -9.344 -6.293 1 97.56 46 MET B CA 1
ATOM 805 C C . MET B 1 46 ? 6.41 -7.941 -6.164 1 97.56 46 MET B C 1
ATOM 807 O O . MET B 1 46 ? 5.914 -7.129 -5.387 1 97.56 46 MET B O 1
ATOM 811 N N . PHE B 1 47 ? 7.406 -7.625 -6.895 1 97.69 47 PHE B N 1
ATOM 812 C CA . PHE B 1 47 ? 8.047 -6.316 -6.824 1 97.69 47 PHE B CA 1
ATOM 813 C C . PHE B 1 47 ? 7.094 -5.219 -7.27 1 97.69 47 PHE B C 1
ATOM 815 O O . PHE B 1 47 ? 7.07 -4.133 -6.68 1 97.69 47 PHE B O 1
ATOM 822 N N . ILE B 1 48 ? 6.305 -5.527 -8.312 1 96.5 48 ILE B N 1
ATOM 823 C CA . ILE B 1 48 ? 5.285 -4.582 -8.742 1 96.5 48 ILE B CA 1
ATOM 824 C C . ILE B 1 48 ? 4.297 -4.328 -7.609 1 96.5 48 ILE B C 1
ATOM 826 O O . ILE B 1 48 ? 3.98 -3.178 -7.297 1 96.5 48 ILE B O 1
ATOM 830 N N . GLY B 1 49 ? 3.85 -5.438 -7.004 1 97.19 49 GLY B N 1
ATOM 831 C CA . GLY B 1 49 ? 2.928 -5.332 -5.883 1 97.19 49 GLY B CA 1
ATOM 832 C C . GLY B 1 49 ? 3.5 -4.562 -4.707 1 97.19 49 GLY B C 1
ATOM 833 O O . GLY B 1 49 ? 2.836 -3.688 -4.148 1 97.19 49 GLY B O 1
ATOM 834 N N . VAL B 1 50 ? 4.785 -4.816 -4.352 1 97 50 VAL B N 1
ATOM 835 C CA . VAL B 1 50 ? 5.461 -4.129 -3.258 1 97 50 VAL B CA 1
ATOM 836 C C . VAL B 1 50 ? 5.602 -2.645 -3.59 1 97 50 VAL B C 1
ATOM 838 O O . VAL B 1 50 ? 5.43 -1.789 -2.717 1 97 50 VAL B O 1
ATOM 841 N N . GLY B 1 51 ? 5.891 -2.371 -4.801 1 95.75 51 GLY B N 1
ATOM 842 C CA . GLY B 1 51 ? 5.945 -0.984 -5.234 1 95.75 51 GLY B CA 1
ATOM 843 C C . GLY B 1 51 ? 4.645 -0.238 -5.012 1 95.75 51 GLY B C 1
ATOM 844 O O . GLY B 1 51 ? 4.648 0.906 -4.555 1 95.75 51 GLY B O 1
ATOM 845 N N . LEU B 1 52 ? 3.523 -0.905 -5.316 1 94.31 52 LEU B N 1
ATOM 846 C CA . LEU B 1 52 ? 2.197 -0.315 -5.16 1 94.31 52 LEU B CA 1
ATOM 847 C C . LEU B 1 52 ? 1.864 -0.111 -3.688 1 94.31 52 LEU B C 1
ATOM 849 O O . LEU B 1 52 ? 1.282 0.91 -3.312 1 94.31 52 LEU B O 1
ATOM 853 N N . ILE B 1 53 ? 2.316 -1.008 -2.863 1 95.94 53 ILE B N 1
ATOM 854 C CA . ILE B 1 53 ? 2.062 -0.918 -1.431 1 95.94 53 ILE B CA 1
ATOM 855 C C . ILE B 1 53 ? 2.867 0.234 -0.833 1 95.94 53 ILE B C 1
ATOM 857 O O . ILE B 1 53 ? 2.371 0.967 0.025 1 95.94 53 ILE B O 1
ATOM 861 N N . GLU B 1 54 ? 4.094 0.404 -1.305 1 94.44 54 GLU B N 1
ATOM 862 C CA . GLU B 1 54 ? 5.008 1.397 -0.747 1 94.44 54 GLU B CA 1
ATOM 863 C C . GLU B 1 54 ? 4.578 2.812 -1.125 1 94.44 54 GLU B C 1
ATOM 865 O O . GLU B 1 54 ? 5.059 3.787 -0.542 1 94.44 54 GLU B O 1
ATOM 870 N N . SER B 1 55 ? 3.67 3.002 -2.055 1 91.06 55 SER B N 1
ATOM 871 C CA . SER B 1 55 ? 3.172 4.324 -2.424 1 91.06 55 SER B CA 1
ATOM 872 C C . SER B 1 55 ? 2.508 5.016 -1.237 1 91.06 55 SER B C 1
ATOM 874 O O . SER B 1 55 ? 2.602 6.234 -1.09 1 91.06 55 SER B O 1
ATOM 876 N N . MET B 1 56 ? 1.981 4.301 -0.341 1 90.19 56 MET B N 1
ATOM 877 C CA . MET B 1 56 ? 1.232 4.867 0.777 1 90.19 56 MET B CA 1
ATOM 878 C C . MET B 1 56 ? 2.176 5.465 1.818 1 90.19 56 MET B C 1
ATOM 880 O O . MET B 1 56 ? 1.955 6.578 2.299 1 90.19 56 MET B O 1
ATOM 884 N N . PRO B 1 57 ? 3.227 4.758 2.182 1 92.5 57 PRO B N 1
ATOM 885 C CA . PRO B 1 57 ? 4.199 5.383 3.078 1 92.5 57 PRO B CA 1
ATOM 886 C C . PRO B 1 57 ? 4.762 6.691 2.521 1 92.5 57 PRO B C 1
ATOM 888 O O . PRO B 1 57 ? 5.012 7.633 3.277 1 92.5 57 PRO B O 1
ATOM 891 N N . ILE B 1 58 ? 5.031 6.664 1.268 1 91.56 58 ILE B N 1
ATOM 892 C CA . ILE B 1 58 ? 5.602 7.855 0.642 1 91.56 58 ILE B CA 1
ATOM 893 C C . ILE B 1 58 ? 4.621 9.016 0.758 1 91.56 58 ILE B C 1
ATOM 895 O O . ILE B 1 58 ? 5 10.117 1.17 1 91.56 58 ILE B O 1
ATOM 899 N N . ILE B 1 59 ? 3.352 8.812 0.459 1 89.75 59 ILE B N 1
ATOM 900 C CA . ILE B 1 59 ? 2.334 9.852 0.552 1 89.75 59 ILE B CA 1
ATOM 901 C C . ILE B 1 59 ? 2.178 10.297 2.004 1 89.75 59 ILE B C 1
ATOM 903 O O . ILE B 1 59 ? 2.057 11.484 2.287 1 89.75 59 ILE B O 1
ATOM 907 N N . SER B 1 60 ? 2.174 9.414 2.883 1 93.44 60 SER B N 1
ATOM 908 C CA . SER B 1 60 ? 2.059 9.719 4.305 1 93.44 60 SER B CA 1
ATOM 909 C C . SER B 1 60 ? 3.221 10.586 4.777 1 93.44 60 SER B C 1
ATOM 911 O O . SER B 1 60 ? 3.049 11.438 5.652 1 93.44 60 SER B O 1
ATOM 913 N N . PHE B 1 61 ? 4.398 10.367 4.277 1 92.31 61 PHE B N 1
ATOM 914 C CA . PHE B 1 61 ? 5.57 11.164 4.625 1 92.31 61 PHE B CA 1
ATOM 915 C C . PHE B 1 61 ? 5.371 12.625 4.234 1 92.31 61 PHE B C 1
ATOM 917 O O . PHE B 1 61 ? 5.699 13.523 5.008 1 92.31 61 PHE B O 1
ATOM 924 N N . VAL B 1 62 ? 4.816 12.789 3.072 1 90.31 62 VAL B N 1
ATOM 925 C CA . VAL B 1 62 ? 4.555 14.141 2.605 1 90.31 62 VAL B CA 1
ATOM 926 C C . VAL B 1 62 ? 3.584 14.836 3.555 1 90.31 62 VAL B C 1
ATOM 928 O O . VAL B 1 62 ? 3.818 15.977 3.973 1 90.31 62 VAL B O 1
ATOM 931 N N . VAL B 1 63 ? 2.57 14.188 3.928 1 90.94 63 VAL B N 1
ATOM 932 C CA . VAL B 1 63 ? 1.585 14.75 4.848 1 90.94 63 VAL B CA 1
ATOM 933 C C . VAL B 1 63 ? 2.238 15.023 6.199 1 90.94 63 VAL B C 1
ATOM 935 O O . VAL B 1 63 ? 1.969 16.047 6.824 1 90.94 63 VAL B O 1
ATOM 938 N N . ALA B 1 64 ? 3.029 14.109 6.594 1 92.69 64 ALA B N 1
ATOM 939 C CA . ALA B 1 64 ? 3.727 14.266 7.867 1 92.69 64 ALA B CA 1
ATOM 940 C C . ALA B 1 64 ? 4.574 15.539 7.871 1 92.69 64 ALA B C 1
ATOM 942 O O . ALA B 1 64 ? 4.598 16.281 8.859 1 92.69 64 ALA B O 1
ATOM 943 N N . LEU B 1 65 ? 5.262 15.836 6.781 1 90.5 65 LEU B N 1
ATOM 944 C CA . LEU B 1 65 ? 6.078 17.031 6.672 1 90.5 65 LEU B CA 1
ATOM 945 C C . LEU B 1 65 ? 5.211 18.281 6.715 1 90.5 65 LEU B C 1
ATOM 947 O O . LEU B 1 65 ? 5.602 19.297 7.309 1 90.5 65 LEU B O 1
ATOM 951 N N . MET B 1 66 ? 4.078 18.141 6.047 1 87.94 66 MET B N 1
ATOM 952 C CA . MET B 1 66 ? 3.172 19.281 5.965 1 87.94 66 MET B CA 1
ATOM 953 C C . MET B 1 66 ? 2.611 19.625 7.34 1 87.94 66 MET B C 1
ATOM 955 O O . MET B 1 66 ? 2.443 20.812 7.664 1 87.94 66 MET B O 1
ATOM 959 N N . VAL B 1 67 ? 2.396 18.672 8.219 1 86.81 67 VAL B N 1
ATOM 960 C CA . VAL B 1 67 ? 1.729 18.938 9.484 1 86.81 67 VAL B CA 1
ATOM 961 C C . VAL B 1 67 ? 2.768 19.234 10.562 1 86.81 67 VAL B C 1
ATOM 963 O O . VAL B 1 67 ? 2.438 19.781 11.617 1 86.81 67 VAL B O 1
ATOM 966 N N . MET B 1 68 ? 3.939 18.734 10.43 1 85.94 68 MET B N 1
ATOM 967 C CA . MET B 1 68 ? 4.992 18.922 11.422 1 85.94 68 MET B CA 1
ATOM 968 C C . MET B 1 68 ? 5.273 20.406 11.656 1 85.94 68 MET B C 1
ATOM 970 O O . MET B 1 68 ? 5.676 20.797 12.75 1 85.94 68 MET B O 1
ATOM 974 N N . ASN B 1 69 ? 5.156 21.219 10.617 1 73 69 ASN B N 1
ATOM 975 C CA . ASN B 1 69 ? 5.5 22.625 10.805 1 73 69 ASN B CA 1
ATOM 976 C C . ASN B 1 69 ? 4.293 23.453 11.25 1 73 69 ASN B C 1
ATOM 978 O O . ASN B 1 69 ? 4.344 24.688 11.266 1 73 69 ASN B O 1
ATOM 982 N N . LYS B 1 70 ? 3.252 22.75 11.719 1 67.38 70 LYS B N 1
ATOM 983 C CA . LYS B 1 70 ? 2.115 23.484 12.25 1 67.38 70 LYS B CA 1
ATOM 984 C C . LYS B 1 70 ? 1.958 23.266 13.75 1 67.38 70 LYS B C 1
ATOM 986 O O . LYS B 1 70 ? 2.316 22.203 14.266 1 67.38 70 LYS B O 1
#

Organism: Lactiplantibacillus plantarum (strain ATCC BAA-793 / NCIMB 8826 / WCFS1) (NCBI:txid220668)

Nearest PDB structures (foldseek):
  6n2d-assembly1_c2  TM=9.624E-01  e=1.153E-05  Bacillus sp. PS3
  6n2d-assembly1_c3  TM=9.551E-01  e=1.084E-05  Bacillus sp. PS3
  4cbj-assembly1_D  TM=9.526E-01 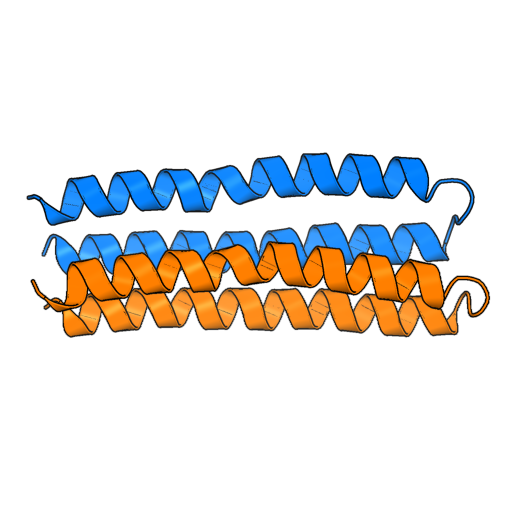 e=1.335E-04  Alkalihalophilus pseudofirmus OF4
  4cbj-assembly1_K  TM=9.539E-01  e=1.509E-04  Alkalihalophilus pseudofirmus OF4
  8g0d-assembly1_5  TM=9.172E-01  e=5.133E-04  Mycolicibacterium smegmatis MC2 155

Sequence (140 aa):
MGAIAAGIAMFGAALGAGIGNGLVISKMLEGMARQPELSGQLRTNMFIGVGLIESMPIISFVVALMVMNKMGAIAAGIAMFGAALGAGIGNGLVISKMLEGMARQPELSGQLRTNMFIGVGLIESMPIISFVVALMVMNK

=== Feature glossary ===
Legend for the data blocks above and below:

— What the protein is —

The amino-acid sequence is the protein's primary structure: the linear order of residues from the N-terminus to the C-terminus, written in one-letter code. Everything els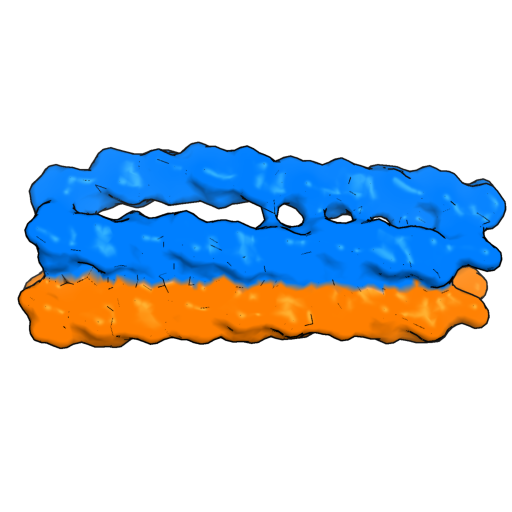e here — the 3D coordinates, the secondary structure, the domain annotations — is ultimately a consequence of this string.

Database cross-references. InterPro integrates a dozen domain/family signature databases into unified entries with residue-range hits. GO terms attach function/process/location labels with evidence codes. CATH codes position the fold in a four-level structural taxonomy. Organism is the NCBI-taxonomy species name.

— Where its atoms are —

The mmCIF block holds the 3D Cartesian coordinates of each backbone atom (N, Cα, C, O) in ångströms. mmCIF is the PDB's canonical archive format — a tagged-loop text representation of the atomic model.

The six renders are orthographic views along the three Cartesian axes in both directions. Representation (cartoon, sticks, or surface) and color scheme (sequence-rainbow or by-chain) vary across proteins so the training set covers all the common visualization conventions.

— Local backbone conformation —

Secondary structure is the local, repeating backbone conformation. DSSP classifies it into eight states by reading the hydrogen-bond network: three helix types (H, G, I), two β types (E, B), two non-regular types (T, S), and unstructured coil (-).

SS3 is a coarse helix/strand/coil call (letters a/b/c) made by the P-SEA algorithm from inter-Cα distances and dihedrals. It is less detailed than DSSP but needs only Cα positions.

Backbone dihedral angles. Every residue except chain termini has a φ (preceding-C → N → Cα → C) and a ψ (N → Cα → C → next-N). They are reported in degrees following the IUPAC sign convention. Secondary structure is essentially a statement about which (φ, ψ) basin each residue occupies.

— Global shape and packing —

The geometric summary reports three shape descriptors. Rg (radius of gyration) measures how spread out the Cα atoms are about their centre of mass; compact globular proteins have small Rg, elongated or unfolded ones large. Cα contacts (<8 Å, |i−j|>4) count long-range residue pairs in spatial proximity — high for tightly packed folds, near zero for rods or random coil. The bounding-box extents give the protein's footprint along x, y, z in Å.

Solvent accessibility: the surface area of each residue that a 1.4 Å water probe can touch, in Å². When only backbone atoms are present the absolute values are lower than full-atom SASA (side chains contribute most of the area) and are flagged as backbone-only.

Plot images: a contact map (which residues are close in 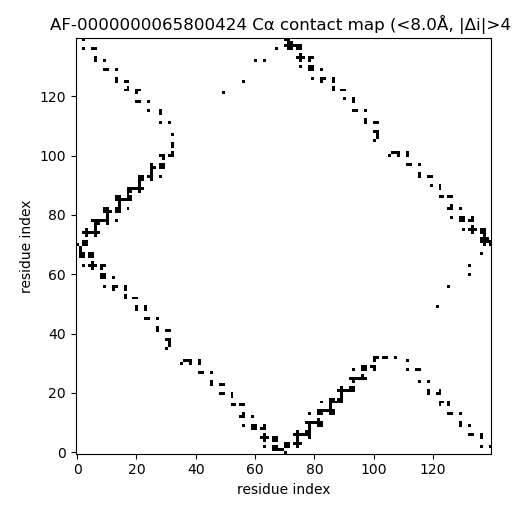3D, as an N×N binary image), a Ramachandran scatter (backbone torsion angles, revealing secondary-structure composition at a glance), and — for AlphaFold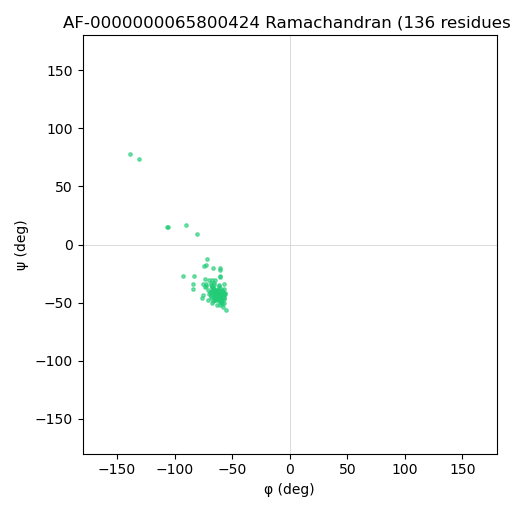 structures — a PAE heatmap (pairwise prediction confidence).

— Structural neighborhood —

Foldseek's 3Di representation compresses backbone geometry into a per-residue letter drawn from a learned twenty-state alphabet. It captures the tertiary interaction pattern around each residue — which residues are packed against it in space, regardless of where they are in sequence.

Structural nearest neighbors (via Foldseek easy-search vs the PDB). Reported per hit: target PDB id, E-value, and alignment TM-score. A TM-score above ~0.5 is the conventional threshold for 'same fold'.

— Confidence and disorder —

pLDDT (predicted Local Distance Difference Test) is AlphaFold's per-residue confidence score, ranging from 0 to 100. Values above 90 indicate high confidence (typically well-packed cores); 70–90 is confident; 50–70 low confidence; below 50 usually means the region is disordered or the prediction is unreliable there. AlphaFold stores pLDDT in the mmCIF B-factor column.

For experimental (PDB) structures, the B-factor (temperature factor) quantifies the positional spread of each atom in the crystal — a combination of thermal vibration and static disorder — in units of Å². High B-factors mark flexible loops or poorly resolved regions; low B-factors mark the rigid, well-ordered core.

Predicted Aligned Error (PAE) is an AlphaFold confidence matrix: entry (i, j) is the expected error in the position of residue j, in ångströms, when the prediction is superimposed on the true structure at residue i. Low PAE within a block of residues means that block is internally rigid and well-predicted; high PAE between two blocks means their relative placement is uncertain even if each block individually is confident.